Protein AF-A0A425DMS1-F1 (afdb_monomer_lite)

Foldseek 3Di:
DDDPPDPPPLWQPLVVLVVVVVVVVVVVVCCVPPQLVQCCVVPVVCVVLSVVLVVLSVVLVVLNVVVNVGNSVSVVVNVVSVVVSVVSCCVSQVVCVVVVNRDD

InterPro domains:
  IPR012312 Hemerythrin-like [PF01814] (10-97)

Structure (mmCIF, N/CA/C/O backbone):
data_AF-A0A425DMS1-F1
#
_entry.id   AF-A0A425DMS1-F1
#
loop_
_atom_site.group_PDB
_atom_site.id
_atom_site.type_symbol
_atom_site.label_atom_id
_atom_site.label_alt_id
_atom_site.label_comp_id
_atom_site.label_asym_id
_atom_site.label_entity_id
_atom_site.label_seq_id
_atom_site.pdbx_PDB_ins_code
_atom_site.Cartn_x
_atom_site.Cartn_y
_atom_site.Cartn_z
_atom_site.occupancy
_atom_site.B_iso_or_equiv
_atom_site.auth_seq_id
_atom_site.auth_comp_id
_atom_site.auth_asym_id
_atom_site.auth_atom_id
_atom_site.pdbx_PDB_model_num
ATOM 1 N N . MET A 1 1 ? 2.795 -7.362 49.860 1.00 40.75 1 MET A N 1
ATOM 2 C C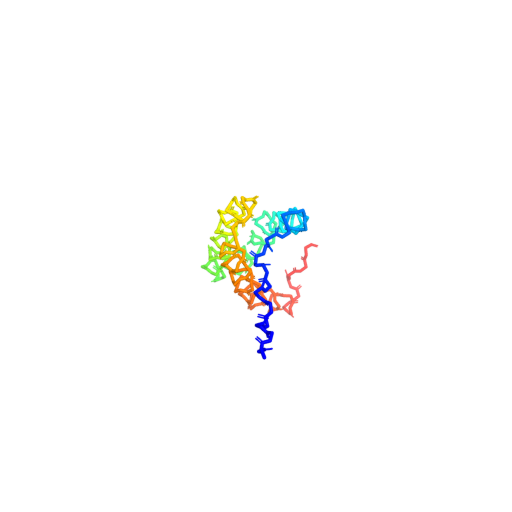A . MET A 1 1 ? 1.771 -7.248 48.801 1.00 40.75 1 MET A CA 1
ATOM 3 C C . MET A 1 1 ? 2.491 -6.816 47.533 1.00 40.75 1 MET A C 1
ATOM 5 O O . MET A 1 1 ? 2.940 -5.682 47.459 1.00 40.75 1 MET A O 1
ATOM 9 N N . LEU A 1 2 ? 2.750 -7.755 46.619 1.00 44.50 2 LEU A N 1
ATOM 10 C CA . LEU A 1 2 ? 3.423 -7.474 45.349 1.00 44.50 2 LEU A CA 1
ATOM 11 C C . LEU A 1 2 ? 2.463 -6.658 44.482 1.00 44.50 2 LEU A C 1
ATOM 13 O O . LEU A 1 2 ? 1.403 -7.154 44.101 1.00 44.50 2 LEU A O 1
ATOM 17 N N . VAL A 1 3 ? 2.806 -5.397 44.227 1.00 47.03 3 VAL A N 1
ATOM 18 C CA . VAL A 1 3 ? 2.099 -4.552 43.263 1.00 47.03 3 VAL A CA 1
ATOM 19 C C . VAL A 1 3 ? 2.198 -5.260 41.914 1.00 47.03 3 VAL A C 1
ATOM 21 O O . VAL A 1 3 ? 3.293 -5.407 41.370 1.00 47.03 3 VAL A O 1
ATOM 24 N N . LYS A 1 4 ? 1.068 -5.770 41.408 1.00 50.25 4 LYS A N 1
ATOM 25 C CA . LYS A 1 4 ? 0.972 -6.296 40.044 1.00 50.25 4 LYS A CA 1
ATOM 26 C C . LYS A 1 4 ? 1.498 -5.204 39.114 1.00 50.25 4 LYS A C 1
ATOM 28 O O . LYS A 1 4 ? 0.955 -4.100 39.130 1.00 50.25 4 LYS A O 1
ATOM 33 N N . LYS A 1 5 ? 2.565 -5.494 38.354 1.00 50.38 5 LYS A N 1
ATOM 34 C CA . LYS A 1 5 ? 2.976 -4.686 37.195 1.00 50.38 5 LYS A CA 1
ATOM 35 C C . LYS A 1 5 ? 1.697 -4.384 36.426 1.00 50.38 5 LYS A C 1
ATOM 37 O O . LYS A 1 5 ? 1.030 -5.327 36.009 1.00 50.38 5 LYS A O 1
ATOM 42 N N . GLY A 1 6 ? 1.319 -3.108 36.384 1.00 48.31 6 GLY A N 1
ATOM 43 C CA . GLY A 1 6 ? 0.047 -2.682 35.830 1.00 48.31 6 GLY A CA 1
ATOM 44 C C . GLY A 1 6 ? -0.140 -3.296 34.454 1.00 48.31 6 GLY A C 1
ATOM 45 O O . GLY A 1 6 ? 0.768 -3.229 33.624 1.00 48.31 6 GLY A O 1
ATOM 46 N N . ASP A 1 7 ? -1.299 -3.911 34.239 1.00 47.25 7 ASP A N 1
ATOM 47 C CA . ASP A 1 7 ? -1.798 -4.167 32.900 1.00 47.25 7 ASP A CA 1
ATOM 48 C C . ASP A 1 7 ? -1.832 -2.806 32.199 1.00 47.25 7 ASP A C 1
ATOM 50 O O . ASP A 1 7 ? -2.743 -2.005 32.415 1.00 47.25 7 ASP A O 1
ATOM 54 N N . MET A 1 8 ? -0.785 -2.490 31.430 1.00 58.12 8 MET A N 1
ATOM 55 C CA . MET A 1 8 ? -0.833 -1.389 30.481 1.00 58.12 8 MET A CA 1
ATOM 56 C C . MET A 1 8 ? -2.045 -1.669 29.608 1.00 58.12 8 MET A C 1
ATOM 58 O O . MET A 1 8 ? -2.066 -2.644 28.853 1.00 58.12 8 MET A O 1
ATOM 62 N N . ARG A 1 9 ? -3.082 -0.852 29.778 1.00 64.81 9 ARG A N 1
ATOM 63 C CA . ARG A 1 9 ? -4.304 -0.930 28.991 1.00 64.81 9 ARG A CA 1
ATOM 64 C C . ARG A 1 9 ? -3.889 -0.838 27.527 1.00 64.81 9 ARG A C 1
ATOM 66 O O . ARG A 1 9 ? -3.328 0.167 27.099 1.00 64.81 9 ARG A O 1
ATOM 73 N N . ARG A 1 10 ? -4.080 -1.936 26.795 1.00 79.38 10 ARG A N 1
ATOM 74 C CA . ARG A 1 10 ? -3.805 -2.035 25.360 1.00 79.38 10 ARG A CA 1
ATOM 75 C C . ARG A 1 10 ? -4.885 -1.246 24.626 1.00 79.38 10 ARG A C 1
ATOM 77 O O . ARG A 1 10 ? -5.864 -1.812 24.152 1.00 79.38 10 ARG A O 1
ATOM 84 N N . GLU A 1 11 ? -4.747 0.072 24.644 1.00 87.25 11 GLU A N 1
ATOM 85 C CA . GLU A 1 11 ? -5.660 1.015 24.006 1.00 87.25 11 GLU A CA 1
ATOM 86 C C . GLU A 1 11 ? -5.064 1.487 22.678 1.00 87.25 11 GLU A C 1
ATOM 88 O O . GLU A 1 11 ? -3.860 1.719 22.556 1.00 87.25 11 GLU A O 1
ATOM 93 N N . VAL A 1 12 ? -5.918 1.612 21.664 1.00 91.44 12 VAL A N 1
ATOM 94 C CA . VAL A 1 12 ? -5.545 2.186 20.371 1.00 91.44 12 VAL A CA 1
ATOM 95 C C . VAL A 1 12 ? -5.688 3.700 20.455 1.00 91.44 12 VAL A C 1
ATOM 97 O O . VAL A 1 12 ? -6.766 4.213 20.754 1.00 91.44 12 VAL A O 1
ATOM 100 N N . ASN A 1 13 ? -4.625 4.429 20.126 1.00 95.00 13 ASN A N 1
ATOM 101 C CA . ASN A 1 13 ? -4.729 5.860 19.869 1.00 95.00 13 ASN A CA 1
ATOM 102 C C . ASN A 1 13 ? -5.285 6.082 18.453 1.00 95.00 13 ASN A C 1
ATOM 104 O O . ASN A 1 13 ? -4.532 6.199 17.486 1.00 95.00 13 ASN A O 1
ATOM 108 N N . VAL A 1 14 ? -6.615 6.121 18.339 1.00 94.31 14 VAL A N 1
ATOM 109 C CA . VAL A 1 14 ? -7.327 6.237 17.053 1.00 94.31 14 VAL A CA 1
ATOM 110 C C . VAL A 1 14 ? -6.970 7.528 16.306 1.00 94.31 14 VAL A C 1
ATOM 112 O O . VAL A 1 14 ? -6.864 7.518 15.085 1.00 94.31 14 VAL A O 1
ATOM 115 N N . SER A 1 15 ? -6.723 8.630 17.023 1.00 95.69 15 SER A N 1
ATOM 116 C CA . SER A 1 15 ? -6.355 9.913 16.407 1.00 95.69 15 SER A CA 1
ATOM 117 C C . SER A 1 15 ? -5.010 9.824 15.682 1.00 95.69 15 SER A C 1
ATOM 119 O O . SER A 1 15 ? -4.911 10.158 14.501 1.00 95.69 15 SER A O 1
ATOM 121 N N . SER A 1 16 ? -3.985 9.298 16.360 1.00 95.56 16 SER A N 1
ATOM 122 C CA . SER A 1 16 ? -2.674 9.073 15.743 1.00 95.56 16 SER A CA 1
ATOM 123 C C . SER A 1 16 ? -2.737 8.028 14.628 1.00 95.56 16 SER A C 1
ATOM 125 O O . SER A 1 16 ? -2.071 8.189 13.609 1.00 95.56 16 SER A O 1
ATOM 127 N N . PHE A 1 17 ? -3.569 6.993 14.778 1.00 96.88 17 PHE A N 1
ATOM 128 C CA . PHE A 1 17 ? -3.777 6.006 13.720 1.00 96.88 17 PHE A CA 1
ATOM 129 C C . PHE A 1 17 ? -4.390 6.627 12.455 1.00 96.88 17 PHE A C 1
ATOM 131 O O . PHE A 1 17 ? -3.895 6.378 11.363 1.00 96.88 17 PHE A O 1
ATOM 138 N N . HIS A 1 18 ? -5.400 7.493 12.574 1.00 96.25 18 HIS A N 1
ATOM 139 C CA . HIS A 1 18 ? -5.970 8.190 11.412 1.00 96.25 18 HIS A CA 1
ATOM 140 C C . HIS A 1 18 ? -4.957 9.093 10.698 1.00 96.25 18 HIS A C 1
ATOM 142 O O . HIS A 1 18 ? -4.978 9.192 9.473 1.00 96.25 18 HIS A O 1
ATOM 148 N N . GLN A 1 19 ? -4.061 9.752 11.440 1.00 96.44 19 GLN A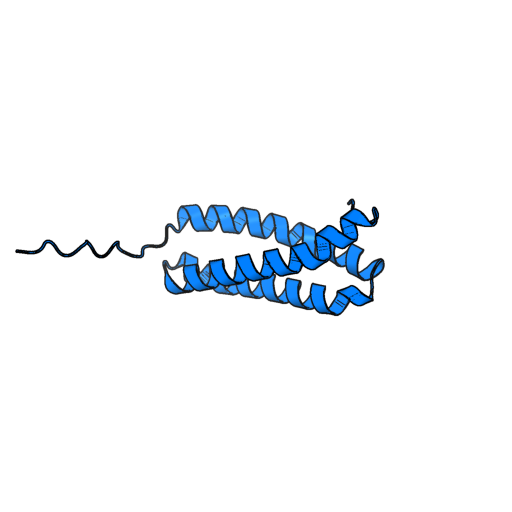 N 1
ATOM 149 C CA . GLN A 1 19 ? -2.990 10.547 10.831 1.00 96.44 19 GLN A CA 1
ATOM 150 C C . GLN A 1 19 ? -2.043 9.670 10.006 1.00 96.44 19 GLN A C 1
ATOM 152 O O . GLN A 1 19 ? -1.702 10.040 8.885 1.00 96.44 19 GLN A O 1
ATOM 157 N N . LEU A 1 20 ? -1.667 8.501 10.534 1.00 95.81 20 LEU A N 1
ATOM 158 C CA . LEU A 1 20 ? -0.882 7.511 9.800 1.00 95.81 20 LEU A CA 1
ATOM 159 C C . LEU A 1 20 ? -1.631 7.019 8.552 1.00 95.81 20 LEU A C 1
ATOM 161 O O . LEU A 1 20 ? -1.063 7.060 7.465 1.00 95.81 20 LEU A O 1
ATOM 165 N N . GLY A 1 21 ? -2.900 6.623 8.693 1.00 96.00 21 GLY A N 1
ATOM 166 C CA . GLY A 1 21 ? -3.727 6.135 7.583 1.00 96.00 21 GLY A CA 1
ATOM 167 C C . GLY A 1 21 ? -3.836 7.144 6.436 1.00 96.00 21 GLY A C 1
ATOM 168 O O . GLY A 1 21 ? -3.655 6.789 5.278 1.00 96.00 21 GLY A O 1
ATOM 169 N N . ASN A 1 22 ? -4.012 8.436 6.735 1.00 95.50 22 ASN A N 1
ATOM 170 C CA . ASN A 1 22 ? -4.029 9.480 5.703 1.00 95.50 22 ASN A CA 1
ATOM 171 C C . ASN A 1 22 ? -2.705 9.581 4.927 1.00 95.50 22 ASN A C 1
ATOM 173 O O . ASN A 1 22 ? -2.721 9.737 3.705 1.00 95.50 22 ASN A O 1
ATOM 177 N N . SER A 1 23 ? -1.568 9.493 5.623 1.00 96.50 23 SER A N 1
ATOM 178 C CA . SER A 1 23 ? -0.248 9.510 4.983 1.00 96.50 23 SER A CA 1
ATOM 179 C C . SER A 1 23 ? -0.031 8.271 4.113 1.00 96.50 23 SER A C 1
ATOM 181 O O . SER A 1 23 ? 0.420 8.403 2.976 1.00 96.50 23 SER A O 1
ATOM 183 N N . LEU A 1 24 ? -0.401 7.088 4.615 1.00 97.38 24 LEU A N 1
ATOM 184 C CA . LEU A 1 24 ? -0.283 5.827 3.879 1.00 97.38 24 LEU A CA 1
ATOM 185 C C . LEU A 1 24 ? -1.180 5.807 2.641 1.00 97.38 24 LEU A C 1
ATOM 187 O O . LEU A 1 24 ? -0.713 5.463 1.564 1.00 97.38 24 LEU A O 1
ATOM 191 N N . HIS A 1 25 ? -2.429 6.267 2.742 1.00 97.12 25 HIS A N 1
ATOM 192 C CA . HIS A 1 25 ? -3.313 6.381 1.581 1.00 97.12 25 HIS A CA 1
ATOM 193 C C . HIS A 1 25 ? -2.732 7.264 0.477 1.00 97.12 25 HIS A C 1
ATOM 195 O O . HIS A 1 25 ? -2.834 6.923 -0.699 1.00 97.12 25 HIS A O 1
ATOM 201 N N . HIS A 1 26 ? -2.128 8.399 0.834 1.00 96.12 26 HIS A N 1
ATOM 202 C CA . HIS A 1 26 ? -1.495 9.266 -0.155 1.00 96.12 26 HIS A CA 1
ATOM 203 C C . HIS A 1 26 ? -0.304 8.579 -0.837 1.00 96.12 26 HIS A C 1
ATOM 205 O O . HIS A 1 26 ? -0.194 8.625 -2.062 1.00 96.12 26 HIS A O 1
ATOM 211 N N . HIS A 1 27 ? 0.547 7.927 -0.046 1.00 96.50 27 HIS A N 1
ATOM 212 C CA . HIS A 1 27 ? 1.718 7.189 -0.508 1.00 96.50 27 HIS A CA 1
ATOM 213 C C . HIS A 1 27 ? 1.340 6.021 -1.433 1.00 96.50 27 HIS A C 1
ATOM 215 O O . HIS A 1 27 ? 1.725 6.036 -2.602 1.00 96.50 27 HIS A O 1
ATOM 221 N N . HIS A 1 28 ? 0.473 5.112 -0.978 1.00 97.44 28 HIS A N 1
ATOM 222 C CA . HIS A 1 28 ? 0.016 3.964 -1.768 1.00 97.44 28 HIS A CA 1
ATOM 223 C C . HIS A 1 28 ? -0.709 4.395 -3.049 1.00 97.44 28 HIS A C 1
ATOM 225 O O . HIS A 1 28 ? -0.595 3.753 -4.088 1.00 97.44 28 HIS A O 1
ATOM 231 N N . ASN A 1 29 ? -1.415 5.532 -3.030 1.00 95.69 29 ASN A N 1
ATOM 232 C CA . ASN A 1 29 ? -2.058 6.051 -4.233 1.00 95.69 29 ASN A CA 1
ATOM 233 C C . ASN A 1 29 ? -1.046 6.460 -5.320 1.00 95.69 29 ASN A C 1
ATOM 235 O O . ASN A 1 29 ? -1.324 6.266 -6.505 1.00 95.69 29 ASN A O 1
ATOM 239 N N . ILE A 1 30 ? 0.108 7.023 -4.941 1.00 95.12 30 ILE A N 1
ATOM 240 C CA . ILE A 1 30 ? 1.193 7.349 -5.884 1.00 95.12 30 ILE A CA 1
ATOM 241 C C . ILE A 1 30 ? 1.791 6.063 -6.456 1.00 95.12 30 ILE A C 1
ATOM 243 O O . ILE A 1 30 ? 2.015 5.968 -7.666 1.00 95.12 30 ILE A O 1
ATOM 247 N N . GLU A 1 31 ? 2.015 5.070 -5.605 1.00 96.06 31 GLU A N 1
ATOM 248 C CA . GLU A 1 31 ? 2.562 3.777 -6.007 1.00 96.06 31 GLU A CA 1
ATOM 249 C C . GLU A 1 31 ? 1.642 3.067 -6.989 1.00 96.06 31 GLU A C 1
ATOM 251 O O . GLU A 1 31 ? 2.048 2.804 -8.121 1.00 96.06 31 GLU A O 1
ATOM 256 N N . ASP A 1 32 ? 0.382 2.858 -6.611 1.00 94.50 32 ASP A N 1
ATOM 257 C CA . ASP A 1 32 ? -0.599 2.105 -7.391 1.00 94.50 32 ASP A CA 1
ATOM 258 C C . ASP A 1 32 ? -0.820 2.706 -8.786 1.00 94.50 32 ASP A C 1
ATOM 260 O O . ASP A 1 32 ? -0.922 1.977 -9.779 1.00 94.50 32 ASP A O 1
ATOM 264 N N . HIS A 1 33 ? -0.875 4.039 -8.885 1.00 93.38 33 HIS A N 1
ATOM 265 C CA . HIS A 1 33 ? -1.250 4.723 -10.127 1.00 93.38 33 HIS A CA 1
ATOM 266 C C . HIS A 1 33 ? -0.067 5.165 -10.983 1.00 93.38 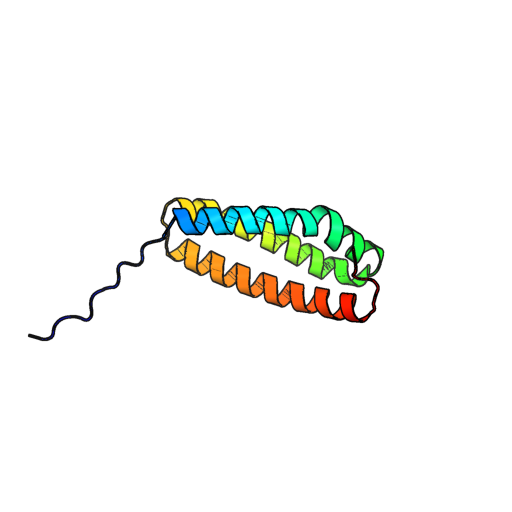33 HIS A C 1
ATOM 268 O O . HIS A 1 33 ? -0.227 5.319 -12.196 1.00 93.38 33 HIS A O 1
ATOM 274 N N . SER A 1 34 ? 1.102 5.380 -10.384 1.00 93.38 34 SER A N 1
ATOM 275 C CA . SER A 1 34 ? 2.279 5.871 -11.099 1.00 93.38 34 SER A CA 1
ATOM 276 C C . SER A 1 34 ? 3.402 4.847 -11.058 1.00 93.38 34 SER A C 1
ATOM 278 O O . SER A 1 34 ? 3.783 4.291 -12.093 1.00 93.38 34 SER A O 1
ATOM 280 N N . TRP A 1 35 ? 3.899 4.544 -9.861 1.00 94.75 35 TRP A N 1
ATOM 281 C CA . TRP A 1 35 ? 5.170 3.846 -9.707 1.00 94.75 35 TRP A CA 1
ATOM 282 C C . TRP A 1 35 ? 5.097 2.376 -10.113 1.00 94.75 35 TRP A C 1
ATOM 284 O O . TRP A 1 35 ? 5.835 1.926 -10.987 1.00 94.75 35 TRP A O 1
ATOM 294 N N . PHE A 1 36 ? 4.118 1.649 -9.586 1.00 94.75 36 PHE A N 1
ATOM 295 C CA . PHE A 1 36 ? 3.848 0.254 -9.917 1.00 94.75 36 PHE A CA 1
ATOM 296 C C . PHE A 1 36 ? 3.444 0.072 -11.377 1.00 94.75 36 PHE A C 1
ATOM 298 O O . PHE A 1 36 ? 3.844 -0.901 -12.019 1.00 94.75 36 PHE A O 1
ATOM 305 N N . SER A 1 37 ? 2.686 1.019 -11.932 1.00 92.25 37 SER A N 1
ATOM 306 C CA . SER A 1 37 ? 2.348 1.024 -13.358 1.00 92.25 37 SER A CA 1
ATOM 307 C C . SER A 1 37 ? 3.609 1.118 -14.221 1.00 92.25 37 SER A C 1
ATOM 309 O O . SER A 1 37 ? 3.789 0.328 -15.153 1.00 92.25 37 SER A O 1
ATOM 311 N N . ARG A 1 38 ? 4.521 2.032 -13.875 1.00 93.31 38 ARG A N 1
ATOM 312 C CA . ARG A 1 38 ? 5.796 2.213 -14.572 1.00 93.31 38 ARG A CA 1
ATOM 313 C C . ARG A 1 38 ? 6.715 1.000 -14.420 1.00 93.31 38 ARG A C 1
ATOM 315 O O . ARG A 1 38 ? 7.231 0.518 -15.429 1.00 93.31 38 ARG A O 1
ATOM 322 N N . LEU A 1 39 ? 6.846 0.464 -13.209 1.00 92.94 39 LEU A N 1
ATOM 323 C CA . LEU A 1 39 ? 7.631 -0.735 -12.916 1.00 92.94 39 LEU A CA 1
ATOM 324 C C . LEU A 1 39 ? 7.154 -1.929 -13.756 1.00 92.94 39 LEU A C 1
ATOM 326 O O . LEU A 1 39 ? 7.950 -2.550 -14.450 1.00 92.94 39 LEU A O 1
ATOM 330 N N . LYS A 1 40 ? 5.839 -2.187 -13.821 1.00 92.62 40 LYS A N 1
ATOM 331 C CA . LYS A 1 40 ? 5.263 -3.265 -14.652 1.00 92.62 40 LYS A CA 1
ATOM 332 C C . LYS A 1 40 ? 5.523 -3.109 -16.156 1.00 92.62 40 LYS A C 1
ATOM 334 O O . LYS A 1 40 ? 5.455 -4.107 -16.882 1.00 92.62 40 LYS A O 1
ATOM 339 N N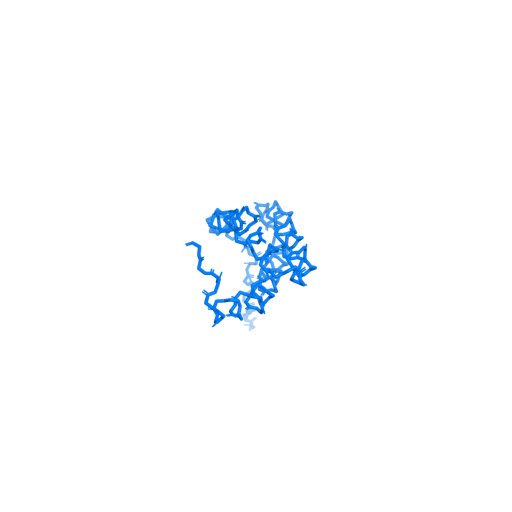 . GLN A 1 41 ? 5.722 -1.880 -16.642 1.00 92.12 41 GLN A N 1
ATOM 340 C CA . GLN A 1 41 ? 6.021 -1.600 -18.051 1.00 92.12 41 GLN A CA 1
ATOM 341 C C . GLN A 1 41 ? 7.493 -1.851 -18.381 1.00 92.12 41 GLN A C 1
ATOM 343 O O . GLN A 1 41 ? 7.779 -2.424 -19.429 1.00 92.12 41 GLN A O 1
ATOM 348 N N . LEU A 1 42 ? 8.402 -1.411 -17.507 1.00 92.50 42 LEU A N 1
ATOM 349 C CA . LEU A 1 42 ? 9.848 -1.540 -17.704 1.00 92.50 42 LEU A CA 1
ATOM 350 C C . LEU A 1 42 ? 10.370 -2.936 -17.341 1.00 92.50 42 LEU A C 1
ATOM 352 O O . LEU A 1 42 ? 11.242 -3.454 -18.031 1.00 92.50 42 LEU A O 1
ATOM 356 N N . HIS A 1 43 ? 9.769 -3.553 -16.323 1.00 92.56 43 HIS A N 1
ATOM 357 C CA . HIS A 1 43 ? 10.161 -4.829 -15.724 1.00 92.56 43 HIS A CA 1
ATOM 358 C C . HIS A 1 43 ? 8.956 -5.780 -15.664 1.00 92.56 43 HIS A C 1
ATOM 360 O O . HIS A 1 43 ? 8.366 -5.972 -14.596 1.00 92.56 43 HIS A O 1
ATOM 366 N N . PRO A 1 44 ? 8.497 -6.359 -16.791 1.00 94.00 44 PRO A N 1
ATOM 367 C CA . PRO A 1 44 ? 7.315 -7.226 -16.814 1.00 94.00 44 PRO A CA 1
ATOM 368 C C . PRO A 1 44 ? 7.383 -8.436 -15.867 1.00 94.00 44 PRO A C 1
ATOM 370 O O . PRO A 1 44 ? 6.341 -8.945 -15.455 1.00 94.00 44 PRO A O 1
ATOM 373 N N . GLU A 1 45 ? 8.582 -8.887 -15.511 1.00 93.12 45 GLU A N 1
ATOM 374 C CA . GLU A 1 45 ? 8.857 -9.932 -14.524 1.00 93.12 45 GLU A CA 1
ATOM 375 C C . GLU A 1 45 ? 8.410 -9.552 -13.105 1.00 93.12 45 GLU A C 1
ATOM 377 O O . GLU A 1 45 ? 8.008 -10.423 -12.339 1.00 93.12 45 GLU A O 1
ATOM 382 N N . SER A 1 46 ? 8.381 -8.257 -12.775 1.00 93.81 46 SER A N 1
ATOM 383 C CA . SER A 1 46 ? 7.941 -7.755 -11.465 1.00 93.81 46 SER A CA 1
ATOM 384 C C . SER A 1 46 ? 6.429 -7.870 -11.241 1.00 93.81 46 SER A C 1
ATOM 386 O O . SER A 1 46 ? 5.955 -7.690 -10.119 1.00 93.81 46 SER A O 1
ATOM 388 N N . ARG A 1 47 ? 5.640 -8.170 -12.287 1.00 94.62 47 ARG A N 1
ATOM 389 C CA . ARG A 1 47 ? 4.167 -8.104 -12.241 1.00 94.62 47 ARG A CA 1
ATOM 390 C C . ARG A 1 47 ? 3.562 -8.885 -11.082 1.00 94.62 47 ARG A C 1
ATOM 392 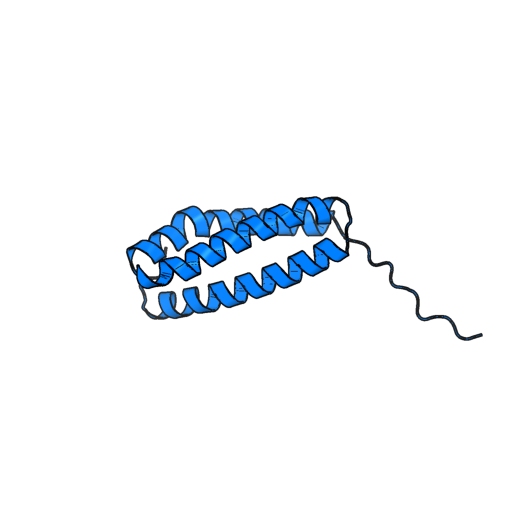O O . ARG A 1 47 ? 2.652 -8.367 -10.443 1.00 94.62 47 ARG A O 1
ATOM 399 N N . SER A 1 48 ? 4.056 -10.092 -10.808 1.00 95.88 48 SER A N 1
ATOM 400 C CA . SER A 1 48 ? 3.536 -10.923 -9.719 1.00 95.88 48 SER A CA 1
ATOM 401 C C . SER A 1 48 ? 3.791 -10.312 -8.344 1.00 95.88 48 SER A C 1
ATOM 403 O O . SER A 1 48 ? 2.893 -10.339 -7.508 1.00 95.88 48 SER A O 1
ATOM 405 N N . GLU A 1 49 ? 4.975 -9.740 -8.118 1.00 95.69 49 GLU A N 1
ATOM 406 C CA . GLU A 1 49 ? 5.317 -9.086 -6.849 1.00 95.69 49 GLU A CA 1
ATOM 407 C C . GLU A 1 49 ? 4.526 -7.792 -6.665 1.00 95.69 49 GLU A C 1
ATOM 409 O O . GLU A 1 49 ? 3.960 -7.552 -5.602 1.00 95.69 49 GLU A O 1
ATOM 414 N N . VAL A 1 50 ? 4.367 -7.006 -7.730 1.00 96.19 50 VAL A N 1
ATOM 415 C CA . VAL A 1 50 ? 3.537 -5.800 -7.678 1.00 96.19 50 VAL A CA 1
ATOM 416 C C . VAL A 1 50 ? 2.058 -6.146 -7.450 1.00 96.19 50 VAL A C 1
ATOM 418 O O . VAL A 1 50 ? 1.353 -5.429 -6.743 1.00 96.19 50 VAL A O 1
ATOM 421 N N . ASP A 1 51 ? 1.556 -7.253 -8.000 1.00 95.62 51 ASP A N 1
ATOM 422 C CA . ASP A 1 51 ? 0.201 -7.733 -7.703 1.00 95.62 51 ASP A CA 1
ATOM 423 C C . ASP A 1 51 ? 0.048 -8.192 -6.242 1.00 95.62 51 ASP A C 1
ATOM 425 O O . ASP A 1 51 ? -1.053 -8.100 -5.694 1.00 95.62 51 ASP A O 1
ATOM 429 N N . ILE A 1 52 ? 1.122 -8.672 -5.599 1.00 96.88 52 ILE A N 1
ATOM 430 C CA . ILE A 1 52 ? 1.136 -8.937 -4.154 1.00 96.88 52 ILE A CA 1
ATOM 431 C C . ILE A 1 52 ? 1.041 -7.616 -3.382 1.00 96.88 52 ILE A C 1
ATOM 433 O O . ILE A 1 52 ? 0.119 -7.488 -2.584 1.00 96.88 52 ILE A O 1
ATOM 437 N N . LEU A 1 53 ? 1.874 -6.618 -3.692 1.00 97.38 53 LEU A N 1
ATOM 438 C CA . LEU A 1 53 ? 1.841 -5.303 -3.026 1.00 97.38 53 LEU A CA 1
ATOM 439 C C . LEU A 1 53 ? 0.462 -4.628 -3.127 1.00 97.38 53 LEU A C 1
ATOM 441 O O . LEU A 1 53 ? -0.085 -4.155 -2.136 1.00 97.38 53 LEU A O 1
ATOM 445 N N . ASN A 1 54 ? -0.186 -4.702 -4.293 1.00 96.00 54 ASN A N 1
ATOM 446 C CA . ASN A 1 54 ? -1.560 -4.211 -4.461 1.00 96.00 54 ASN A CA 1
ATOM 447 C C . ASN A 1 54 ? -2.576 -4.930 -3.550 1.00 96.00 54 ASN A C 1
ATOM 449 O O . ASN A 1 54 ? -3.588 -4.348 -3.153 1.00 96.00 54 ASN A O 1
ATOM 453 N N . ARG A 1 55 ? -2.371 -6.222 -3.260 1.00 97.06 55 ARG A N 1
ATOM 454 C CA . ARG A 1 55 ? -3.212 -6.957 -2.300 1.00 97.06 55 ARG A CA 1
ATOM 455 C C . ARG A 1 55 ? -2.891 -6.556 -0.865 1.00 97.06 55 ARG A C 1
ATOM 457 O O . ARG A 1 55 ? -3.831 -6.431 -0.082 1.00 97.06 55 ARG A O 1
ATOM 464 N N . ASP A 1 56 ? -1.622 -6.315 -0.554 1.00 97.62 56 ASP A N 1
ATOM 465 C CA . ASP A 1 56 ? -1.181 -5.843 0.759 1.00 97.62 56 ASP A CA 1
ATOM 466 C C . ASP A 1 56 ? -1.828 -4.481 1.081 1.00 97.62 56 ASP A C 1
ATOM 468 O O . ASP A 1 56 ? -2.466 -4.342 2.127 1.00 97.62 56 ASP A O 1
ATOM 472 N N . HIS A 1 57 ? -1.846 -3.539 0.125 1.00 97.75 57 HIS A N 1
ATOM 473 C CA . HIS A 1 57 ? -2.544 -2.248 0.261 1.00 97.75 57 HIS A CA 1
ATOM 474 C C . HIS A 1 57 ? -4.030 -2.418 0.609 1.00 97.75 57 HIS A C 1
ATOM 476 O O . HIS A 1 57 ? -4.547 -1.785 1.532 1.00 97.75 57 HIS A O 1
ATOM 482 N N . ARG A 1 58 ? -4.738 -3.313 -0.092 1.00 96.31 58 ARG A N 1
ATOM 483 C CA . ARG A 1 58 ? -6.163 -3.588 0.179 1.00 96.31 58 ARG A CA 1
ATOM 484 C C . ARG A 1 58 ? -6.374 -4.189 1.561 1.00 96.31 58 ARG A C 1
ATOM 486 O O . ARG A 1 58 ? -7.318 -3.813 2.251 1.00 96.31 58 ARG A O 1
ATOM 493 N N . LYS A 1 59 ? -5.498 -5.105 1.971 1.00 97.06 59 LYS A N 1
ATOM 494 C CA . LYS A 1 59 ? -5.557 -5.735 3.289 1.00 97.06 59 LYS A CA 1
ATOM 495 C C . LYS A 1 59 ? -5.346 -4.710 4.405 1.00 97.06 59 LYS A C 1
ATOM 497 O O . LYS A 1 59 ? -6.051 -4.776 5.412 1.00 97.06 59 LYS A O 1
ATOM 502 N N . LEU A 1 60 ? -4.450 -3.738 4.224 1.00 97.62 60 LEU A N 1
ATOM 503 C CA . LEU A 1 60 ? -4.302 -2.628 5.167 1.00 97.62 60 LEU A CA 1
ATOM 504 C C . LEU A 1 60 ? -5.596 -1.817 5.281 1.00 97.62 60 LEU A C 1
ATOM 506 O O . LEU A 1 60 ? -6.084 -1.651 6.398 1.00 97.62 60 LEU A O 1
ATOM 510 N N . ILE A 1 61 ? -6.214 -1.429 4.158 1.00 96.00 61 ILE A N 1
ATOM 511 C CA . ILE A 1 61 ? -7.502 -0.703 4.133 1.00 96.00 61 ILE A CA 1
ATOM 512 C C . ILE A 1 61 ? -8.603 -1.477 4.883 1.00 96.00 61 ILE A C 1
ATOM 514 O O . ILE A 1 61 ? -9.367 -0.900 5.659 1.00 96.00 61 ILE A O 1
ATOM 518 N N . GLU A 1 62 ? -8.688 -2.798 4.702 1.00 95.31 62 GLU A N 1
ATOM 519 C CA . GLU A 1 62 ? -9.649 -3.636 5.436 1.00 95.31 62 GLU A CA 1
ATOM 520 C C . GLU A 1 62 ? -9.433 -3.566 6.957 1.00 95.31 62 GLU A C 1
ATOM 522 O O . GLU A 1 62 ? -10.394 -3.485 7.736 1.00 95.31 62 GLU A O 1
ATOM 527 N N . LEU A 1 63 ? -8.169 -3.587 7.390 1.00 97.62 63 LEU A N 1
ATOM 528 C CA . LEU A 1 63 ? -7.790 -3.535 8.798 1.00 97.62 63 LEU A CA 1
ATOM 529 C C . LEU A 1 63 ? -8.062 -2.170 9.430 1.00 97.62 63 LEU A C 1
ATOM 531 O O . LEU A 1 63 ? -8.460 -2.133 10.597 1.00 97.62 63 LEU A O 1
ATOM 535 N N . GLU A 1 64 ? -7.939 -1.072 8.682 1.00 96.69 64 GLU A N 1
ATOM 536 C CA . GLU A 1 64 ? -8.155 0.284 9.198 1.00 96.69 64 GLU A CA 1
ATOM 537 C C . GLU A 1 64 ? -9.504 0.447 9.894 1.00 96.69 64 GLU A C 1
ATOM 539 O O . GLU A 1 64 ? -9.566 0.993 10.994 1.00 96.69 64 GLU A O 1
ATOM 5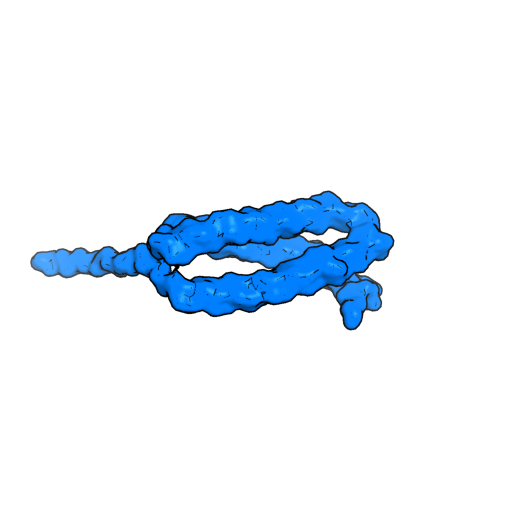44 N N . SER A 1 65 ? -10.578 -0.089 9.307 1.00 93.88 65 SER A N 1
ATOM 545 C CA . SER A 1 65 ? -11.928 0.003 9.879 1.00 93.88 65 SER A CA 1
ATOM 546 C C . SER A 1 65 ? -12.016 -0.620 11.281 1.00 93.88 65 SER A C 1
ATOM 548 O O . SER A 1 65 ? -12.668 -0.084 12.180 1.00 93.88 65 SER A O 1
ATOM 550 N N . ARG A 1 66 ? -11.305 -1.734 11.493 1.00 96.56 66 ARG A N 1
ATOM 551 C CA . ARG A 1 66 ? -11.238 -2.448 12.772 1.00 96.56 66 ARG A CA 1
ATOM 552 C C . ARG A 1 66 ? -10.363 -1.685 13.763 1.00 96.56 66 ARG A C 1
ATOM 554 O O . ARG A 1 66 ? -10.708 -1.595 14.939 1.00 96.56 66 ARG A O 1
ATOM 561 N N . VAL A 1 67 ? -9.251 -1.107 13.312 1.00 97.38 67 VAL A N 1
ATOM 562 C CA . VAL A 1 67 ? -8.388 -0.288 14.176 1.00 97.38 67 VAL A CA 1
ATOM 563 C C . VAL A 1 67 ? -9.103 0.989 14.618 1.00 97.38 67 VAL A C 1
ATOM 565 O O . VAL A 1 67 ? -9.069 1.331 15.801 1.00 97.38 67 VAL A O 1
ATOM 568 N N . ALA A 1 68 ? -9.825 1.645 13.708 1.00 94.06 68 ALA A N 1
ATOM 569 C CA . ALA A 1 68 ? -10.609 2.847 13.977 1.00 94.06 68 ALA A CA 1
ATOM 570 C C . ALA A 1 68 ? -11.716 2.613 15.020 1.00 94.06 68 ALA A C 1
ATOM 572 O O . ALA A 1 68 ? -12.073 3.529 15.760 1.00 94.06 68 ALA A O 1
ATOM 573 N N . SER A 1 69 ? -12.210 1.375 15.155 1.00 94.38 69 SER A N 1
ATOM 574 C CA . SER A 1 69 ? -13.145 0.987 16.219 1.00 94.38 69 SER A CA 1
ATOM 575 C C . SER A 1 69 ? -12.469 0.725 17.577 1.00 94.38 69 SER A C 1
ATOM 577 O O . SER A 1 69 ? -13.114 0.215 18.494 1.00 94.38 69 SER A O 1
ATOM 579 N N . GLY A 1 70 ? -11.167 0.996 17.710 1.00 94.25 70 GLY A N 1
ATOM 580 C CA . GLY A 1 70 ? -10.384 0.771 18.925 1.00 94.25 70 GLY A CA 1
ATOM 581 C C . GLY A 1 70 ? -9.860 -0.660 19.100 1.00 94.25 70 GLY A C 1
ATOM 582 O O . GLY A 1 70 ? -9.420 -1.016 20.194 1.00 94.25 70 GLY A O 1
ATOM 583 N N . ASN A 1 71 ? -9.905 -1.508 18.064 1.00 95.69 71 ASN A N 1
ATOM 584 C CA . ASN A 1 71 ? -9.451 -2.895 18.170 1.00 95.69 71 ASN A CA 1
ATOM 585 C C . ASN A 1 71 ? -7.915 -2.992 18.167 1.00 95.69 71 ASN A C 1
ATOM 587 O O . ASN A 1 71 ? -7.273 -2.926 17.120 1.00 95.69 71 ASN A O 1
ATOM 591 N N . TYR A 1 72 ? -7.326 -3.228 19.340 1.00 95.25 72 TYR A N 1
ATOM 592 C CA . TYR A 1 72 ? -5.873 -3.358 19.484 1.00 95.25 72 TYR A CA 1
ATOM 593 C C . TYR A 1 72 ? -5.278 -4.552 18.725 1.00 95.25 72 TYR A C 1
ATOM 595 O O . TYR A 1 72 ? -4.184 -4.445 18.183 1.00 95.25 72 TYR A O 1
ATOM 603 N N . HIS A 1 73 ? -5.978 -5.686 18.640 1.00 95.81 73 HIS A N 1
ATOM 604 C CA . HIS A 1 73 ? -5.476 -6.832 17.875 1.00 95.81 73 HIS A CA 1
ATOM 605 C C . HIS A 1 73 ? -5.422 -6.534 16.377 1.00 95.81 73 HIS A C 1
ATOM 607 O O . HIS A 1 73 ? -4.481 -6.954 15.715 1.00 95.81 73 HIS A O 1
ATOM 613 N N . ALA A 1 74 ? -6.386 -5.766 15.863 1.00 97.06 74 ALA A N 1
ATOM 614 C CA . ALA A 1 74 ? -6.328 -5.286 14.488 1.00 97.06 74 ALA A CA 1
ATOM 615 C C . ALA A 1 74 ? -5.167 -4.305 14.277 1.00 97.06 74 ALA A C 1
ATOM 617 O O . ALA A 1 74 ? -4.583 -4.309 13.204 1.00 97.06 74 ALA A O 1
ATOM 618 N N . LEU A 1 75 ? -4.803 -3.500 15.287 1.00 97.56 75 LEU A N 1
ATOM 619 C CA . LEU A 1 75 ? -3.641 -2.607 15.195 1.00 97.56 75 LEU A CA 1
ATOM 620 C C . LEU A 1 75 ? -2.342 -3.409 15.095 1.00 97.56 75 LEU A C 1
ATOM 622 O O . LEU A 1 75 ? -1.484 -3.071 14.290 1.00 97.56 75 LEU A O 1
ATOM 626 N N . VAL A 1 76 ? -2.206 -4.472 15.891 1.00 97.12 76 VAL A N 1
ATOM 627 C CA . VAL A 1 76 ? -1.053 -5.380 15.801 1.00 97.12 76 VAL A CA 1
ATOM 628 C C . VAL A 1 76 ? -0.997 -6.030 14.417 1.00 97.12 76 VAL A C 1
ATOM 630 O O . VAL A 1 76 ? 0.031 -5.931 13.758 1.00 97.12 76 VAL A O 1
ATOM 633 N N . GLU A 1 77 ? -2.116 -6.591 13.945 1.00 98.12 77 GLU A N 1
ATOM 634 C CA . GLU A 1 77 ? -2.216 -7.201 12.608 1.00 98.12 77 GLU A CA 1
ATOM 635 C C . GLU A 1 77 ? -1.864 -6.187 11.503 1.00 98.12 77 GLU A C 1
ATOM 637 O O . GLU A 1 77 ? -1.131 -6.520 10.578 1.00 98.12 77 GLU A O 1
ATOM 642 N N . PHE A 1 78 ? -2.335 -4.940 11.617 1.00 98.31 78 PHE A N 1
ATOM 643 C CA . PHE A 1 78 ? -2.037 -3.853 10.680 1.00 98.31 78 PHE A CA 1
ATOM 644 C C . PHE A 1 78 ? -0.545 -3.528 10.640 1.00 98.31 78 PHE A C 1
ATOM 646 O O . PHE A 1 78 ? 0.026 -3.427 9.562 1.00 98.31 78 PHE A O 1
ATOM 653 N N . VAL A 1 79 ? 0.094 -3.378 11.804 1.00 97.56 79 VAL A N 1
ATOM 654 C CA . VAL A 1 79 ? 1.526 -3.055 11.883 1.00 97.56 79 VAL A CA 1
ATOM 655 C C . VAL A 1 79 ? 2.376 -4.195 11.326 1.00 97.56 79 VAL A C 1
ATOM 657 O O . VAL A 1 79 ? 3.323 -3.928 10.596 1.00 97.56 79 VAL A O 1
ATOM 660 N N . GLU A 1 80 ? 2.035 -5.448 11.628 1.00 98.06 80 GLU A N 1
ATOM 661 C CA . GLU A 1 80 ? 2.725 -6.617 11.068 1.00 98.06 80 GLU A CA 1
ATOM 662 C C . GLU A 1 80 ? 2.627 -6.637 9.535 1.00 98.06 80 GLU A C 1
ATOM 664 O O . GLU A 1 80 ? 3.651 -6.722 8.860 1.00 98.06 80 GLU A O 1
ATOM 669 N N . HIS A 1 81 ? 1.423 -6.449 8.980 1.00 98.12 81 HIS A N 1
ATOM 670 C CA . HIS A 1 81 ? 1.230 -6.398 7.526 1.00 98.12 81 HIS A CA 1
ATOM 671 C C . HIS A 1 81 ? 1.953 -5.211 6.879 1.00 98.12 81 HIS A C 1
ATOM 673 O O . HIS A 1 81 ? 2.517 -5.365 5.800 1.00 98.12 81 HIS A O 1
ATOM 679 N N . LEU A 1 82 ? 1.966 -4.044 7.530 1.00 98.00 82 LEU A N 1
ATOM 680 C CA . LEU A 1 82 ? 2.654 -2.857 7.023 1.00 98.00 82 LEU A CA 1
ATOM 681 C C . LEU A 1 82 ? 4.170 -3.082 6.941 1.00 98.00 82 LEU A C 1
ATOM 683 O O . LEU A 1 82 ? 4.797 -2.718 5.951 1.00 98.00 82 LEU A O 1
ATOM 687 N N . MET A 1 83 ? 4.760 -3.711 7.960 1.00 98.25 83 MET A N 1
ATOM 688 C CA . MET A 1 83 ? 6.188 -4.040 7.953 1.00 98.25 83 MET A CA 1
ATOM 689 C C . MET A 1 83 ? 6.533 -5.054 6.858 1.00 98.25 83 MET A C 1
ATOM 691 O O . MET A 1 83 ? 7.546 -4.898 6.176 1.00 98.25 83 MET A O 1
ATOM 695 N N . ASP A 1 84 ? 5.696 -6.073 6.665 1.00 97.44 84 ASP A N 1
ATOM 696 C CA . ASP A 1 84 ? 5.897 -7.071 5.612 1.00 97.44 84 ASP A CA 1
ATOM 697 C C . ASP A 1 84 ? 5.768 -6.464 4.209 1.00 97.44 84 ASP A C 1
ATOM 699 O O . ASP A 1 84 ? 6.587 -6.770 3.336 1.00 97.44 84 ASP A O 1
ATOM 703 N N . GLN A 1 85 ? 4.789 -5.574 4.001 1.00 97.38 85 GLN A N 1
ATOM 704 C CA . GLN A 1 85 ? 4.640 -4.818 2.758 1.00 97.38 85 GLN A CA 1
ATOM 705 C C . GLN A 1 85 ? 5.899 -3.995 2.474 1.00 97.38 85 GLN A C 1
ATOM 707 O O . GLN A 1 85 ? 6.469 -4.144 1.398 1.00 97.38 85 GLN A O 1
ATOM 712 N N . PHE A 1 86 ? 6.364 -3.180 3.430 1.00 97.19 86 PHE A N 1
ATOM 713 C CA . PHE A 1 86 ? 7.549 -2.340 3.231 1.00 97.19 86 PHE A CA 1
ATOM 714 C C . PHE A 1 86 ? 8.792 -3.157 2.890 1.00 97.19 86 PHE A C 1
ATOM 716 O O . PHE A 1 86 ? 9.527 -2.793 1.979 1.00 97.19 86 PHE A O 1
ATOM 723 N N . ASN A 1 87 ? 9.003 -4.297 3.553 1.00 97.31 87 ASN A N 1
ATOM 724 C CA . ASN A 1 87 ? 10.120 -5.180 3.218 1.00 97.31 87 ASN A CA 1
ATOM 725 C C . ASN A 1 87 ? 10.018 -5.698 1.774 1.00 97.31 87 ASN A C 1
ATOM 727 O O . ASN A 1 87 ? 11.015 -5.758 1.059 1.00 97.31 87 ASN A O 1
ATOM 731 N N . ARG A 1 88 ? 8.820 -6.091 1.324 1.00 96.06 88 ARG A N 1
ATOM 732 C CA . ARG A 1 88 ? 8.614 -6.571 -0.051 1.00 96.06 88 ARG A CA 1
ATOM 733 C C . ARG A 1 88 ? 8.804 -5.457 -1.072 1.00 96.06 88 ARG A C 1
ATOM 735 O O . ARG A 1 88 ? 9.406 -5.686 -2.118 1.00 96.06 88 ARG A O 1
ATOM 742 N N . GLU A 1 89 ? 8.288 -4.277 -0.767 1.00 96.62 89 GLU A N 1
ATOM 743 C CA . GLU A 1 89 ? 8.428 -3.100 -1.606 1.00 96.62 89 GLU A CA 1
ATOM 744 C C . GLU A 1 89 ? 9.898 -2.706 -1.733 1.00 96.62 89 GLU A C 1
ATOM 746 O O . GLU A 1 89 ? 10.359 -2.531 -2.852 1.00 96.62 89 GLU A O 1
ATOM 751 N N . GLU A 1 90 ? 10.664 -2.687 -0.637 1.00 95.94 90 GLU A N 1
ATOM 752 C CA . GLU A 1 90 ? 12.108 -2.414 -0.635 1.00 95.94 90 GLU A CA 1
ATOM 753 C C . GLU A 1 90 ? 12.884 -3.386 -1.537 1.00 95.94 90 GLU A C 1
ATOM 755 O O . GLU A 1 90 ? 13.737 -2.976 -2.330 1.00 95.94 90 GLU A O 1
ATOM 760 N N . MET A 1 91 ? 12.538 -4.676 -1.480 1.00 95.50 91 MET A N 1
ATOM 761 C CA . MET A 1 91 ? 13.153 -5.717 -2.311 1.00 95.50 91 MET A CA 1
ATOM 762 C C . MET A 1 91 ? 12.875 -5.556 -3.813 1.00 95.50 91 MET A C 1
ATOM 764 O O . MET A 1 91 ? 13.589 -6.147 -4.623 1.00 95.50 91 MET A O 1
ATOM 768 N N . LEU A 1 92 ? 11.867 -4.768 -4.191 1.00 93.12 92 LEU A N 1
ATOM 769 C CA . LEU A 1 92 ? 11.595 -4.382 -5.577 1.00 93.12 92 LEU A CA 1
ATOM 770 C C . LEU A 1 92 ? 12.166 -3.003 -5.910 1.00 93.12 92 LEU A C 1
ATOM 772 O O . LEU A 1 92 ? 12.729 -2.798 -6.986 1.00 93.12 92 LEU A O 1
ATOM 776 N N . SER A 1 93 ? 12.005 -2.059 -4.992 1.00 92.06 93 SER A N 1
ATOM 777 C CA . SER A 1 93 ? 12.202 -0.643 -5.230 1.00 92.06 93 SER A CA 1
ATOM 778 C C . SER A 1 93 ? 13.672 -0.269 -5.299 1.00 92.06 93 SER A C 1
ATOM 780 O O . SER A 1 93 ? 14.100 0.430 -6.219 1.00 92.06 93 SER A O 1
ATOM 782 N N . VAL A 1 94 ? 14.466 -0.785 -4.363 1.00 93.81 94 VAL A N 1
ATOM 783 C CA . VAL A 1 94 ? 15.892 -0.481 -4.268 1.00 93.81 94 VAL A CA 1
ATOM 784 C C . VAL A 1 94 ? 16.657 -0.998 -5.487 1.00 93.81 94 VAL A C 1
ATOM 786 O O . VAL A 1 94 ? 17.384 -0.199 -6.081 1.00 93.81 94 VAL A O 1
ATOM 789 N N . PRO A 1 95 ? 16.504 -2.265 -5.930 1.00 92.81 95 PRO A N 1
ATOM 790 C CA . PRO A 1 95 ? 17.158 -2.725 -7.154 1.00 92.81 95 PRO A CA 1
ATOM 791 C C . PRO A 1 95 ? 16.794 -1.869 -8.368 1.00 92.81 95 PRO A C 1
ATOM 793 O O . PRO A 1 95 ? 17.683 -1.433 -9.096 1.00 92.81 95 PRO A O 1
ATOM 796 N N . TRP A 1 96 ? 15.510 -1.546 -8.537 1.00 92.12 96 TRP A N 1
ATOM 797 C CA . TRP A 1 96 ? 15.051 -0.744 -9.668 1.00 92.12 96 TRP A CA 1
ATOM 798 C C . TRP A 1 96 ? 15.638 0.680 -9.670 1.00 92.12 96 TRP A C 1
ATOM 800 O O . TRP A 1 96 ? 16.052 1.197 -10.712 1.00 92.12 96 TRP A O 1
ATOM 810 N N . LEU A 1 97 ? 15.751 1.310 -8.497 1.00 91.44 97 LEU A N 1
ATOM 811 C CA . LEU A 1 97 ? 16.416 2.608 -8.348 1.00 91.44 97 LEU A CA 1
ATOM 812 C C . LEU A 1 97 ? 17.918 2.526 -8.652 1.00 91.44 97 LEU A C 1
ATOM 814 O O . LEU A 1 97 ? 18.452 3.413 -9.317 1.00 91.44 97 LEU A O 1
ATOM 818 N N . LEU A 1 98 ? 18.598 1.459 -8.224 1.00 93.50 98 LEU A N 1
ATOM 819 C CA . LEU A 1 98 ? 20.024 1.244 -8.506 1.00 93.50 98 LEU A CA 1
ATOM 820 C C . LEU A 1 98 ? 20.313 1.033 -10.000 1.00 93.50 98 LEU A C 1
ATOM 822 O O . LEU A 1 98 ? 21.408 1.350 -10.461 1.00 93.50 98 LEU A O 1
ATOM 826 N N . GLU A 1 99 ? 19.337 0.549 -10.765 1.00 90.75 99 GLU A N 1
ATOM 827 C CA . GLU A 1 99 ? 19.414 0.456 -12.227 1.00 90.75 99 GLU A CA 1
ATOM 828 C C . GLU A 1 99 ? 19.259 1.817 -12.932 1.00 90.75 99 GLU A C 1
ATOM 830 O O . GLU A 1 99 ? 19.490 1.920 -14.138 1.00 90.75 99 GLU A O 1
ATOM 835 N N . GLY A 1 100 ? 18.886 2.875 -12.202 1.00 88.06 100 GLY A N 1
ATOM 836 C CA . GLY A 1 100 ? 18.759 4.237 -12.727 1.00 88.06 100 GLY A CA 1
ATOM 837 C C . GLY A 1 100 ? 17.513 4.473 -13.583 1.00 88.06 100 GLY A C 1
ATOM 838 O O . GLY A 1 100 ? 17.435 5.480 -14.282 1.00 88.06 100 GLY A O 1
ATOM 839 N N . THR A 1 101 ? 16.537 3.558 -13.552 1.00 84.94 101 THR A N 1
ATOM 840 C CA . THR A 1 101 ? 15.267 3.694 -14.293 1.00 84.94 101 THR A CA 1
ATOM 841 C C . THR A 1 101 ? 14.040 3.858 -13.388 1.00 84.94 101 THR A C 1
ATOM 843 O O . THR A 1 101 ? 12.922 3.951 -13.897 1.00 84.94 101 THR A O 1
ATOM 846 N N . GLY A 1 102 ? 14.253 3.914 -12.066 1.00 79.25 102 GLY A N 1
ATOM 847 C CA . GLY A 1 102 ? 13.208 4.030 -11.042 1.00 79.25 102 GLY A CA 1
ATOM 848 C C . GLY A 1 102 ? 12.816 5.447 -10.619 1.00 79.25 102 GLY A C 1
ATOM 849 O O . GLY A 1 102 ? 11.903 5.597 -9.807 1.00 79.25 102 GLY A O 1
ATOM 850 N N . GLU A 1 103 ? 13.472 6.484 -11.147 1.00 76.88 103 GLU A N 1
ATOM 851 C CA . GLU A 1 103 ? 13.086 7.879 -10.890 1.00 76.88 103 GLU A CA 1
ATOM 852 C C . GLU A 1 103 ? 11.760 8.219 -11.606 1.00 76.88 103 GLU A C 1
ATOM 854 O O . GLU A 1 103 ? 11.576 7.873 -12.778 1.00 76.88 103 GLU A O 1
ATOM 859 N N . LEU A 1 104 ? 10.829 8.863 -10.882 1.00 64.88 104 LEU A N 1
ATOM 860 C CA . LEU A 1 104 ? 9.537 9.359 -11.392 1.00 64.88 104 LEU A CA 1
ATOM 861 C C . LEU A 1 104 ? 9.648 10.743 -12.029 1.00 64.88 104 LEU A C 1
ATOM 863 O O . LEU A 1 104 ? 10.275 11.626 -11.402 1.00 64.88 104 LEU A O 1
#

Sequence (104 aa):
MLVKKGDMRREVNVSSFHQLGNSLHHHHNIEDHSWFSRLKQLHPESRSEVDILNRDHRKLIELESRVASGNYHALVEFVEHLMDQFNREEMLSVPWLLEGTGEL

Secondary structure (DSSP, 8-state):
-------------HHHHHHHHHHHHHHHHHIIIIIHHHHHHH-GGGHHHHHHHHHHHHHHHHHHHHHHTT-HHHHHHHHHHHHHHHHHHHHHHHHHHHTT----

Organism: Aphanomyces astaci (NCBI:txid112090)

Radius of gyration: 17.66 Å; chains: 1; bounding box: 33×22×67 Å

pLDDT: mean 90.53, std 13.41, range [40.75, 98.31]